Protein AF-A0AAU1UUQ2-F1 (afdb_monomer_lite)

Secondary structure (DSSP, 8-state):
--THHHHHHHHHHHHHHHHHHHHHHHHHHHHHHHHHHHHHHHHHHHHHHHHHHHHHHHHHHHHHHHHHHHHHHHS-TTS---HHHHHHHHHHHHHHHHHHHH-S-HHHHHHHHHHHH---SSHHHHHHHHHHHHHHHHHHHHHHHHT---

Foldseek 3Di:
DPVVVVVVVVVVVVCVVVVVVVVVVVVVVVVVVVVVVVVVVVVVVVVVVVVLVVVLVLLVLLLVLLVLLLVLVQPDPPDDDDPVSVVSNVVSVVSNLVSLVVDPPVVLSVLSVCLSVDDDPHSVRNVVSVVVSNVVSVVVNVVSVVPDDD

Structure (mmCIF, N/CA/C/O backbone):
data_AF-A0AAU1UUQ2-F1
#
_entry.id   AF-A0AAU1UUQ2-F1
#
loop_
_atom_site.group_PDB
_atom_site.id
_atom_site.type_symbol
_atom_site.label_atom_id
_atom_site.label_alt_id
_atom_site.label_comp_id
_atom_site.label_asym_id
_atom_site.label_entity_id
_atom_site.label_seq_id
_atom_site.pdbx_PDB_ins_code
_atom_site.Cartn_x
_atom_site.Cartn_y
_atom_site.Cartn_z
_atom_site.occupancy
_atom_site.B_iso_or_equiv
_atom_site.auth_seq_id
_atom_site.auth_comp_id
_atom_site.auth_asym_id
_atom_site.auth_atom_id
_atom_site.pdbx_PDB_model_num
ATOM 1 N N . MET A 1 1 ? -44.145 1.469 76.886 1.00 54.66 1 MET A N 1
ATOM 2 C CA . MET A 1 1 ? -43.445 2.336 75.912 1.00 54.66 1 MET A CA 1
ATOM 3 C C . MET A 1 1 ? -43.222 1.519 74.647 1.00 54.66 1 MET A C 1
ATOM 5 O O . MET A 1 1 ? -42.518 0.518 74.699 1.00 54.66 1 MET A O 1
ATOM 9 N N . GLU A 1 2 ? -43.904 1.852 73.551 1.00 69.19 2 GLU A N 1
ATOM 10 C CA . GLU A 1 2 ? -43.880 1.071 72.302 1.00 69.19 2 GLU A CA 1
ATOM 11 C C . GLU A 1 2 ? -42.633 1.398 71.469 1.00 69.19 2 GLU A C 1
ATOM 13 O O . GLU A 1 2 ? -42.690 2.103 70.467 1.00 69.19 2 GLU A O 1
ATOM 18 N N . TRP A 1 3 ? -41.484 0.894 71.920 1.00 70.56 3 TRP A N 1
ATOM 19 C CA . TRP A 1 3 ? -40.160 1.111 71.317 1.00 70.56 3 TRP A CA 1
ATOM 20 C C . TRP A 1 3 ? -40.071 0.726 69.825 1.00 70.56 3 TRP A C 1
ATOM 22 O O . TRP A 1 3 ? -39.268 1.274 69.072 1.00 70.56 3 TRP A O 1
ATOM 32 N N . TRP A 1 4 ? -40.939 -0.179 69.374 1.00 66.38 4 TRP A N 1
ATOM 33 C CA . TRP A 1 4 ? -41.026 -0.626 67.986 1.00 66.38 4 TRP A CA 1
ATOM 34 C C . TRP A 1 4 ? -41.553 0.464 67.033 1.00 66.38 4 TRP A C 1
ATOM 36 O O . TRP A 1 4 ? -41.158 0.487 65.866 1.00 66.38 4 TRP A O 1
ATOM 46 N N . LYS A 1 5 ? -42.372 1.413 67.519 1.00 65.19 5 LYS A N 1
ATOM 47 C CA . LYS A 1 5 ? -42.886 2.539 66.714 1.00 65.19 5 LYS A CA 1
ATOM 48 C C . LYS A 1 5 ? -41.810 3.569 66.370 1.00 65.19 5 LYS A C 1
ATOM 50 O O . LYS A 1 5 ? -41.935 4.255 65.363 1.00 65.19 5 LYS A O 1
ATOM 55 N N . THR A 1 6 ? -40.745 3.660 67.164 1.00 69.50 6 THR A N 1
ATOM 56 C CA . THR A 1 6 ? -39.602 4.550 66.908 1.00 69.50 6 THR A CA 1
ATOM 57 C C . THR A 1 6 ? -38.566 3.917 65.980 1.00 69.50 6 THR A C 1
ATOM 59 O O . THR A 1 6 ? -37.912 4.622 65.218 1.00 69.50 6 THR A O 1
ATOM 62 N N . ILE A 1 7 ? -38.428 2.588 66.006 1.00 69.81 7 ILE A N 1
ATOM 63 C CA . ILE A 1 7 ? -37.420 1.863 65.216 1.00 69.81 7 ILE A CA 1
ATOM 64 C C . ILE A 1 7 ? -37.848 1.694 63.759 1.00 69.81 7 ILE A C 1
ATOM 66 O O . ILE A 1 7 ? -37.031 1.883 62.861 1.00 69.81 7 ILE A O 1
ATOM 70 N N . ALA A 1 8 ? -39.123 1.391 63.505 1.00 70.00 8 ALA A N 1
ATOM 71 C CA . ALA A 1 8 ? -39.643 1.194 62.152 1.00 70.00 8 ALA A CA 1
ATOM 72 C C . ALA A 1 8 ? -39.377 2.377 61.182 1.00 70.00 8 ALA A C 1
ATOM 74 O O . ALA A 1 8 ? -38.855 2.130 60.092 1.00 70.00 8 ALA A O 1
ATOM 75 N N . PRO A 1 9 ? -39.650 3.652 61.536 1.00 71.38 9 PRO A N 1
ATOM 76 C CA . PRO A 1 9 ? -39.353 4.780 60.650 1.00 71.38 9 PRO A CA 1
ATOM 77 C C . PRO A 1 9 ? -37.846 5.017 60.477 1.00 71.38 9 PRO A C 1
ATOM 79 O O . PRO A 1 9 ? -37.409 5.375 59.385 1.00 71.38 9 PRO A O 1
ATOM 82 N N . LEU A 1 10 ? -37.037 4.761 61.511 1.00 70.50 10 LEU A N 1
ATOM 83 C CA . LEU A 1 10 ? -35.581 4.916 61.443 1.00 70.50 10 LEU A CA 1
ATOM 84 C C . LEU A 1 10 ? -34.956 3.903 60.469 1.00 70.50 10 LEU A C 1
ATOM 86 O O . LEU A 1 10 ? -34.124 4.253 59.635 1.00 70.50 10 LEU A O 1
ATOM 90 N N . VAL A 1 11 ? -35.424 2.655 60.527 1.00 73.00 11 VAL A N 1
ATOM 91 C CA . VAL A 1 11 ? -35.040 1.582 59.602 1.00 73.00 11 VAL A CA 1
ATOM 92 C C . VAL A 1 11 ? -35.484 1.909 58.173 1.00 73.00 11 VAL A C 1
ATOM 94 O O . VAL A 1 11 ? -34.703 1.716 57.245 1.00 73.00 11 VAL A O 1
ATOM 97 N N . GLY A 1 12 ? -36.681 2.480 57.989 1.00 73.25 12 GLY A N 1
ATOM 98 C CA . GLY A 1 12 ? -37.176 2.924 56.682 1.00 73.25 12 GLY A CA 1
ATOM 99 C C . GLY A 1 12 ? -36.317 4.015 56.030 1.00 73.25 12 GLY A C 1
ATOM 100 O O . GLY A 1 12 ? -36.010 3.922 54.842 1.00 73.25 12 GLY A O 1
ATOM 101 N N . VAL A 1 13 ? -35.865 5.012 56.798 1.00 75.94 13 VAL A N 1
ATOM 102 C CA . VAL A 1 13 ? -34.978 6.082 56.297 1.00 75.94 13 VAL A CA 1
ATOM 103 C C . VAL A 1 13 ? -33.594 5.540 55.935 1.00 75.94 13 VAL A C 1
ATOM 105 O O . VAL A 1 13 ? -33.037 5.917 54.900 1.00 75.94 13 VAL A O 1
ATOM 108 N N . ILE A 1 14 ? -33.051 4.631 56.751 1.00 72.75 14 ILE A N 1
ATOM 109 C CA . ILE A 1 14 ? -31.751 4.001 56.491 1.00 72.75 14 ILE A CA 1
ATOM 110 C C . ILE A 1 14 ? -31.828 3.137 55.227 1.00 72.75 14 ILE A C 1
ATOM 112 O O . ILE A 1 14 ? -31.008 3.318 54.333 1.00 72.75 14 ILE A O 1
ATOM 116 N N . LEU A 1 15 ? -32.834 2.264 55.099 1.00 71.81 15 LEU A N 1
ATOM 117 C CA . LEU A 1 15 ? -33.038 1.435 53.902 1.00 71.81 15 LEU A CA 1
ATOM 118 C C . LEU A 1 15 ? -33.295 2.273 52.646 1.00 71.81 15 LEU A C 1
ATOM 120 O O . LEU A 1 15 ? -32.736 1.966 51.594 1.00 71.81 15 LEU A O 1
ATOM 124 N N . GLY A 1 16 ? -34.085 3.344 52.755 1.00 72.06 16 GLY A N 1
ATOM 125 C CA . GLY A 1 16 ? -34.341 4.265 51.649 1.00 72.06 16 GLY A CA 1
ATOM 126 C C . GLY A 1 16 ? -33.064 4.943 51.158 1.00 72.06 16 GLY A C 1
ATOM 127 O O . GLY A 1 16 ? -32.767 4.885 49.969 1.00 72.06 16 GLY A O 1
ATOM 128 N N . SER A 1 17 ? -32.271 5.503 52.077 1.00 69.88 17 SER A N 1
ATOM 129 C CA . SER A 1 17 ? -31.012 6.200 51.760 1.00 69.88 17 SER A CA 1
ATOM 130 C C . SER A 1 17 ? -29.942 5.253 51.211 1.00 69.88 17 SER A C 1
ATOM 132 O O . SER A 1 17 ? -29.205 5.592 50.285 1.00 69.88 17 SER A O 1
ATOM 134 N N . PHE A 1 18 ? -29.863 4.037 51.758 1.00 72.88 18 PHE A N 1
ATOM 135 C CA . PHE A 1 18 ? -28.936 3.015 51.276 1.00 72.88 18 PHE A CA 1
ATOM 136 C C . PHE A 1 18 ? -29.340 2.504 49.886 1.00 72.88 18 PHE A C 1
ATOM 138 O O . PHE A 1 18 ? -28.479 2.277 49.034 1.00 72.88 18 PHE A O 1
ATOM 145 N N . GLY A 1 19 ? -30.646 2.381 49.628 1.00 70.81 19 GLY A N 1
ATOM 146 C CA . GLY A 1 19 ? -31.202 2.014 48.328 1.00 70.81 19 GLY A CA 1
ATOM 147 C C . GLY A 1 19 ? -30.882 3.033 47.234 1.00 70.81 19 GLY A C 1
ATOM 148 O O . GLY A 1 19 ? -30.432 2.639 46.158 1.00 70.81 19 GLY A O 1
ATOM 149 N N . THR A 1 20 ? -31.033 4.334 47.505 1.00 73.19 20 THR A N 1
ATOM 150 C CA . THR A 1 20 ? -30.671 5.397 46.549 1.00 73.19 20 THR A CA 1
ATOM 151 C C . THR A 1 20 ? -29.173 5.442 46.272 1.00 73.19 20 THR A C 1
ATOM 153 O O . THR A 1 20 ? -28.787 5.508 45.106 1.00 73.19 20 THR A O 1
ATOM 156 N N . LEU A 1 21 ? -28.324 5.327 47.299 1.00 67.94 21 LEU A N 1
ATOM 157 C CA . LEU A 1 21 ? -26.864 5.312 47.128 1.00 67.94 21 LEU A CA 1
ATOM 158 C C . LEU A 1 21 ? -26.374 4.095 46.330 1.00 67.94 21 LEU A C 1
ATOM 160 O O . LEU A 1 21 ? -25.509 4.226 45.460 1.00 67.94 21 LEU A O 1
ATOM 164 N N . LEU A 1 22 ? -26.937 2.908 46.583 1.00 68.50 22 LEU A N 1
ATOM 165 C CA . LEU A 1 22 ? -26.638 1.709 45.795 1.00 68.50 22 LEU A CA 1
ATOM 166 C C . LEU A 1 22 ? -27.116 1.863 44.349 1.00 68.50 22 LEU A C 1
ATOM 168 O O . LEU A 1 22 ? -26.355 1.563 43.428 1.00 68.50 22 LEU A O 1
ATOM 172 N N . ALA A 1 23 ? -28.335 2.363 44.132 1.00 66.69 23 ALA A N 1
ATOM 173 C CA . ALA A 1 23 ? -28.876 2.590 42.794 1.00 66.69 23 ALA A CA 1
ATOM 174 C C . ALA A 1 23 ? -28.020 3.581 41.986 1.00 66.69 23 ALA A C 1
ATOM 176 O O . ALA A 1 23 ? -27.707 3.299 40.827 1.00 66.69 23 ALA A O 1
ATOM 177 N N . GLN A 1 24 ? -27.566 4.675 42.608 1.00 68.38 24 GLN A N 1
ATOM 178 C CA . GLN A 1 24 ? -26.634 5.632 42.002 1.00 68.38 24 GLN A CA 1
ATOM 179 C C . GLN A 1 24 ? -25.307 4.967 41.627 1.00 68.38 24 GLN A C 1
ATOM 181 O O . GLN A 1 24 ? -24.921 4.983 40.462 1.00 68.38 24 GLN A O 1
ATOM 186 N N . LYS A 1 25 ? -24.658 4.264 42.562 1.00 67.44 25 LYS A N 1
ATOM 187 C CA . LYS A 1 25 ? -23.362 3.614 42.307 1.00 67.44 25 LYS A CA 1
ATOM 188 C C . LYS A 1 25 ? -23.434 2.541 41.209 1.00 67.44 25 LYS A C 1
ATOM 190 O O . LYS A 1 25 ? -22.508 2.402 40.408 1.00 67.44 25 LYS A O 1
ATOM 195 N N . PHE A 1 26 ? -24.527 1.776 41.146 1.00 67.50 26 PHE A N 1
ATOM 196 C CA . PHE A 1 26 ? -24.752 0.789 40.082 1.00 67.50 26 PHE A CA 1
ATOM 197 C C . PHE A 1 26 ? -25.111 1.421 38.732 1.00 67.50 26 PHE A C 1
ATOM 199 O O . PHE A 1 26 ? -24.832 0.814 37.692 1.00 67.50 26 PHE A O 1
ATOM 206 N N . SER A 1 27 ? -25.735 2.599 38.733 1.00 70.12 27 SER A N 1
ATOM 207 C CA . SER A 1 27 ? -25.978 3.396 37.528 1.00 70.12 27 SER A CA 1
ATOM 208 C C . SER A 1 27 ? -24.662 3.948 36.978 1.00 70.12 27 SER A C 1
ATOM 210 O O . SER A 1 27 ? -24.325 3.680 35.825 1.00 70.12 27 SER A O 1
ATOM 212 N N . ASP A 1 28 ? -23.852 4.583 37.826 1.00 74.44 28 ASP A N 1
ATOM 213 C CA . ASP A 1 28 ? -22.558 5.168 37.453 1.00 74.44 28 ASP A CA 1
ATOM 214 C C . ASP A 1 28 ? -21.577 4.099 36.956 1.00 74.44 28 ASP A C 1
ATOM 216 O O . ASP A 1 28 ? -20.897 4.271 35.946 1.00 74.44 28 ASP A O 1
ATOM 220 N N . GLY A 1 29 ? -21.559 2.927 37.601 1.00 73.06 29 GLY A N 1
ATOM 221 C CA . GLY A 1 29 ? -20.744 1.792 37.164 1.00 73.06 29 GLY A CA 1
ATOM 222 C C . GLY A 1 29 ? -21.185 1.167 35.832 1.00 73.06 29 GLY A C 1
ATOM 223 O O . GLY A 1 29 ? -20.373 0.512 35.171 1.00 73.06 29 GLY A O 1
ATOM 224 N N . ARG A 1 30 ? -22.452 1.340 35.429 1.00 71.19 30 ARG A N 1
ATOM 225 C CA . ARG A 1 30 ? -22.952 0.952 34.098 1.00 71.19 30 ARG A CA 1
ATOM 226 C C . ARG A 1 30 ? -22.654 2.027 33.056 1.00 71.19 30 ARG A C 1
ATOM 228 O O . ARG A 1 30 ? -22.229 1.666 31.961 1.00 71.19 30 ARG A O 1
ATOM 235 N N . ALA A 1 31 ? -22.806 3.303 33.407 1.00 72.06 31 ALA A N 1
ATOM 236 C CA . ALA A 1 31 ? -22.445 4.433 32.554 1.00 72.06 31 ALA A CA 1
ATOM 237 C C . ALA A 1 31 ? -20.949 4.400 32.197 1.00 72.06 31 ALA A C 1
ATOM 239 O O . ALA A 1 31 ? -20.608 4.307 31.025 1.00 72.06 31 ALA A O 1
ATOM 240 N N . LEU A 1 32 ? -20.062 4.270 33.191 1.00 75.75 32 LEU A N 1
ATOM 241 C CA . LEU A 1 32 ? -18.611 4.168 32.976 1.00 75.75 32 LEU A CA 1
ATOM 242 C C . LEU A 1 32 ? -18.201 2.978 32.094 1.00 75.75 32 LEU A C 1
ATOM 244 O O . LEU A 1 32 ? -17.251 3.075 31.319 1.00 75.75 32 LEU A O 1
ATOM 248 N N . ARG A 1 33 ? -18.890 1.834 32.209 1.00 76.19 33 ARG A N 1
ATOM 249 C CA . ARG A 1 33 ? -18.635 0.670 31.341 1.00 76.19 33 ARG A CA 1
ATOM 250 C C . ARG A 1 33 ? -19.092 0.918 29.909 1.00 76.19 33 ARG A C 1
ATOM 252 O O . ARG A 1 33 ? -18.390 0.519 28.984 1.00 76.19 33 ARG A O 1
ATOM 259 N N . ARG A 1 34 ? -20.243 1.569 29.732 1.00 77.56 34 ARG A N 1
ATOM 260 C CA . ARG A 1 34 ? -20.758 1.954 28.417 1.00 77.56 34 ARG A CA 1
ATOM 261 C C . ARG A 1 34 ? -19.826 2.959 27.745 1.00 77.56 34 ARG A C 1
ATOM 263 O O . ARG A 1 34 ? -19.480 2.750 26.590 1.00 77.56 34 ARG A O 1
ATOM 270 N N . ASP A 1 35 ? -19.350 3.957 28.480 1.00 80.69 35 ASP A N 1
ATOM 271 C CA . ASP A 1 35 ? -18.445 4.983 27.957 1.00 80.69 35 ASP A CA 1
ATOM 272 C C . ASP A 1 35 ? -17.089 4.396 27.557 1.00 80.69 35 ASP A C 1
ATOM 274 O O . ASP A 1 35 ? -16.595 4.680 26.470 1.00 80.69 35 ASP A O 1
ATOM 278 N N . ARG A 1 36 ? -16.512 3.501 28.374 1.00 77.56 36 ARG A N 1
ATOM 279 C CA . ARG A 1 36 ? -15.280 2.780 28.001 1.00 77.56 36 ARG A CA 1
ATOM 280 C C . ARG A 1 36 ? -15.470 1.924 26.754 1.00 77.56 36 ARG A C 1
ATOM 282 O O . ARG A 1 36 ? -14.613 1.932 25.880 1.00 77.56 36 ARG A O 1
ATOM 289 N N . PHE A 1 37 ? -16.593 1.217 26.654 1.00 80.62 37 PHE A N 1
ATOM 290 C CA . PHE A 1 37 ? -16.899 0.403 25.481 1.00 80.62 37 PHE A CA 1
ATOM 291 C C . PHE A 1 37 ? -17.067 1.254 24.214 1.00 80.62 37 PHE A C 1
ATOM 293 O O . PHE A 1 37 ? -16.554 0.883 23.161 1.00 80.62 37 PHE A O 1
ATOM 300 N N . LEU A 1 38 ? -17.742 2.404 24.311 1.00 81.81 38 LEU A N 1
ATOM 301 C CA . LEU A 1 38 ? -17.878 3.350 23.200 1.00 81.81 38 LEU A CA 1
ATOM 302 C C . LEU A 1 38 ? -16.520 3.938 22.795 1.00 81.81 38 LEU A C 1
ATOM 304 O O . LEU A 1 38 ? -16.191 3.921 21.613 1.00 81.81 38 LEU A O 1
ATOM 308 N N . ALA A 1 39 ? -15.690 4.346 23.758 1.00 82.06 39 ALA A N 1
ATOM 309 C CA . ALA A 1 39 ? -14.338 4.837 23.493 1.00 82.06 39 ALA A CA 1
ATOM 310 C C . ALA A 1 39 ? -13.444 3.773 22.826 1.00 82.06 39 ALA A C 1
ATOM 312 O O . ALA A 1 39 ? -12.692 4.082 21.903 1.00 82.06 39 ALA A O 1
ATOM 313 N N . GLU A 1 40 ? -13.545 2.505 23.238 1.00 81.38 40 GLU A N 1
ATOM 314 C CA . GLU A 1 40 ? -12.848 1.394 22.580 1.00 81.38 40 GLU A CA 1
ATOM 315 C C . GLU A 1 40 ? -13.341 1.161 21.146 1.00 81.38 40 GLU A C 1
ATOM 317 O O . GLU A 1 40 ? -12.539 0.848 20.263 1.00 81.38 40 GLU A O 1
ATOM 322 N N . GLN A 1 41 ? -14.645 1.295 20.893 1.00 82.12 41 GLN A N 1
ATOM 323 C CA . GLN A 1 41 ? -15.198 1.187 19.542 1.00 82.12 41 GLN A CA 1
ATOM 324 C C . GLN A 1 41 ? -14.738 2.339 18.648 1.00 82.12 41 GLN A C 1
ATOM 326 O O . GLN A 1 41 ? -14.305 2.089 17.524 1.00 82.12 41 GLN A O 1
ATOM 331 N N . GLU A 1 42 ? -14.750 3.573 19.151 1.00 81.56 42 GLU A N 1
ATOM 332 C CA . GLU A 1 42 ? -14.229 4.735 18.429 1.00 81.56 42 GLU A CA 1
ATOM 333 C C . GLU A 1 42 ? -12.734 4.596 18.137 1.00 81.56 42 GLU A C 1
ATOM 335 O O . GLU A 1 42 ? -12.304 4.845 17.013 1.00 81.56 42 GLU A O 1
ATOM 340 N N . ALA A 1 43 ? -11.935 4.141 19.107 1.00 78.94 43 ALA A N 1
ATOM 341 C CA . ALA A 1 43 ? -10.511 3.893 18.904 1.00 78.94 43 ALA A CA 1
ATOM 342 C C . ALA A 1 43 ? -10.270 2.822 17.829 1.00 78.94 43 ALA A C 1
ATOM 344 O O . ALA A 1 43 ? -9.411 2.994 16.966 1.00 78.94 43 ALA A O 1
ATOM 345 N N . LYS A 1 44 ? -11.062 1.740 17.824 1.00 79.88 44 LYS A N 1
ATOM 346 C CA . LYS A 1 44 ? -11.010 0.714 16.769 1.00 79.88 44 LYS A CA 1
ATOM 347 C C . LYS A 1 44 ? -11.412 1.271 15.405 1.00 79.88 44 LYS A C 1
ATOM 349 O O . LYS A 1 44 ? -10.791 0.907 14.410 1.00 79.88 44 LYS A O 1
ATOM 354 N N . ALA A 1 45 ? -12.428 2.130 15.344 1.00 79.81 45 ALA A N 1
ATOM 355 C CA . ALA A 1 45 ? -12.860 2.768 14.104 1.00 79.81 45 ALA A CA 1
ATOM 356 C C . ALA A 1 45 ? -11.774 3.704 13.550 1.00 79.81 45 ALA A C 1
ATOM 358 O O . ALA A 1 45 ? -11.416 3.584 12.380 1.00 79.81 45 ALA A O 1
ATOM 359 N N . ARG A 1 46 ? -11.176 4.548 14.402 1.00 77.38 46 ARG A N 1
ATOM 360 C CA . ARG A 1 46 ? -10.045 5.418 14.034 1.00 77.38 46 ARG A CA 1
ATOM 361 C C . ARG A 1 46 ? -8.847 4.611 13.555 1.00 77.38 46 ARG A C 1
ATOM 363 O O . ARG A 1 46 ? -8.331 4.882 12.482 1.00 77.38 46 ARG A O 1
ATOM 370 N N . TYR A 1 47 ? -8.479 3.559 14.282 1.00 78.62 47 TYR A N 1
ATOM 371 C CA . TYR A 1 47 ? -7.382 2.679 13.888 1.00 78.62 47 TYR A CA 1
ATOM 372 C C . TYR A 1 47 ? -7.623 2.011 12.529 1.00 78.62 47 TYR A C 1
ATOM 374 O O . TYR A 1 47 ? -6.706 1.909 11.721 1.00 78.62 47 TYR A O 1
ATOM 382 N N . ARG A 1 48 ? -8.857 1.569 12.247 1.00 79.88 48 ARG A N 1
ATOM 383 C CA . ARG A 1 48 ? -9.221 1.022 10.929 1.00 79.88 48 ARG A CA 1
ATOM 384 C C . ARG A 1 48 ? -9.111 2.076 9.831 1.00 79.88 48 ARG A C 1
ATOM 386 O O . ARG A 1 48 ? -8.576 1.762 8.773 1.00 79.88 48 ARG A O 1
ATOM 393 N N . ALA A 1 49 ? -9.581 3.296 10.083 1.00 79.56 49 ALA A N 1
ATOM 394 C CA . ALA A 1 49 ? -9.469 4.399 9.133 1.00 79.56 49 ALA A CA 1
ATOM 395 C C . ALA A 1 49 ? -7.997 4.744 8.845 1.00 79.56 49 ALA A C 1
ATOM 397 O O . ALA A 1 49 ? -7.597 4.801 7.686 1.00 79.56 49 ALA A O 1
ATOM 398 N N . GLU A 1 50 ? -7.167 4.867 9.884 1.00 82.81 50 GLU A N 1
ATOM 399 C CA . GLU A 1 50 ? -5.719 5.086 9.761 1.00 82.81 50 GLU A CA 1
ATOM 400 C C . GLU A 1 50 ? -5.036 3.965 8.966 1.00 82.81 50 GLU A C 1
ATOM 402 O O . GLU A 1 50 ? -4.219 4.232 8.084 1.00 82.81 50 GLU A O 1
ATOM 407 N N . TRP A 1 51 ? -5.412 2.708 9.213 1.00 82.19 51 TRP A N 1
ATOM 408 C CA . TRP A 1 51 ? -4.900 1.561 8.462 1.00 82.19 51 TRP A CA 1
ATOM 409 C C . TRP A 1 51 ? -5.259 1.596 6.981 1.00 82.19 51 TRP A C 1
ATOM 411 O O . TRP A 1 51 ? -4.425 1.270 6.135 1.00 82.19 51 TRP A O 1
ATOM 421 N N . VAL A 1 52 ? -6.500 1.961 6.655 1.00 84.38 52 VAL A N 1
ATOM 422 C CA . VAL A 1 52 ? -6.947 2.084 5.264 1.00 84.38 52 VAL A CA 1
ATOM 423 C C . VAL A 1 52 ? -6.164 3.191 4.562 1.00 84.38 52 VAL A C 1
ATOM 425 O O . VAL A 1 52 ? -5.664 2.961 3.461 1.00 84.38 52 VAL A O 1
ATOM 428 N N . THR A 1 53 ? -5.977 4.341 5.213 1.00 85.31 53 THR A N 1
ATOM 429 C CA . THR A 1 53 ? -5.161 5.445 4.689 1.00 85.31 53 THR A CA 1
ATOM 430 C C . THR A 1 53 ? -3.721 5.007 4.434 1.00 85.31 53 THR A C 1
ATOM 432 O O . THR A 1 53 ? -3.233 5.148 3.314 1.00 85.31 53 THR A O 1
ATOM 435 N N . LEU A 1 54 ? -3.072 4.371 5.414 1.00 85.31 54 LEU A N 1
ATOM 436 C CA . LEU A 1 54 ? -1.696 3.885 5.276 1.00 85.31 54 LEU A CA 1
ATOM 437 C C . LEU A 1 54 ? -1.549 2.878 4.124 1.00 85.31 54 LEU A C 1
ATOM 439 O O . LEU A 1 54 ? -0.565 2.903 3.379 1.00 85.31 54 LEU A O 1
ATOM 443 N N . ARG A 1 55 ? -2.529 1.981 3.950 1.00 84.94 55 ARG A N 1
ATOM 444 C CA . ARG A 1 55 ? -2.534 1.040 2.823 1.00 84.94 55 ARG A CA 1
ATOM 445 C C . ARG A 1 55 ? -2.645 1.768 1.493 1.00 84.94 55 ARG A C 1
ATOM 447 O O . ARG A 1 55 ? -1.888 1.450 0.582 1.00 84.94 55 ARG A O 1
ATOM 454 N N . ARG A 1 56 ? -3.550 2.741 1.372 1.00 87.56 56 ARG A N 1
ATOM 455 C CA . ARG A 1 56 ? -3.701 3.532 0.141 1.00 87.56 56 ARG A CA 1
ATOM 456 C C . ARG A 1 56 ? -2.411 4.247 -0.223 1.00 87.56 56 ARG A C 1
ATOM 458 O O . ARG A 1 56 ? -1.977 4.140 -1.365 1.00 87.56 56 ARG A O 1
ATOM 465 N N . GLU A 1 57 ? -1.784 4.911 0.744 1.00 88.12 57 GLU A N 1
ATOM 466 C CA . GLU A 1 57 ? -0.483 5.560 0.558 1.00 88.12 57 GLU A CA 1
ATOM 467 C C . GLU A 1 57 ? 0.568 4.557 0.078 1.00 88.12 57 GLU A C 1
ATOM 469 O O . GLU A 1 57 ? 1.221 4.790 -0.933 1.00 88.12 57 GLU A O 1
ATOM 474 N N . THR A 1 58 ? 0.649 3.384 0.714 1.00 87.81 58 THR A N 1
ATOM 475 C CA . THR A 1 58 ? 1.593 2.324 0.322 1.00 87.81 58 THR A CA 1
ATOM 476 C C . THR A 1 58 ? 1.386 1.867 -1.126 1.00 87.81 58 THR A C 1
ATOM 478 O O . THR A 1 58 ? 2.356 1.717 -1.869 1.00 87.81 58 THR A O 1
ATOM 481 N N . TYR A 1 59 ? 0.136 1.651 -1.548 1.00 87.88 59 TYR A N 1
ATOM 482 C CA . TYR A 1 59 ? -0.180 1.229 -2.915 1.00 87.88 59 TYR A CA 1
ATOM 483 C C . TYR A 1 59 ? 0.107 2.330 -3.949 1.00 87.88 59 TYR A C 1
ATOM 485 O O . TYR A 1 59 ? 0.678 2.037 -5.002 1.00 87.88 59 TYR A O 1
ATOM 493 N N . MET A 1 60 ? -0.233 3.589 -3.648 1.00 88.38 60 MET A N 1
ATOM 494 C CA . MET A 1 60 ? 0.060 4.734 -4.521 1.00 88.38 60 MET A CA 1
ATOM 495 C C . MET A 1 60 ? 1.566 4.976 -4.664 1.00 88.38 60 MET A C 1
ATOM 497 O O . MET A 1 60 ? 2.065 5.161 -5.777 1.00 88.38 60 MET A O 1
ATOM 501 N N . ASP A 1 61 ? 2.304 4.930 -3.556 1.00 89.00 61 ASP A N 1
ATOM 502 C CA . ASP A 1 61 ? 3.755 5.104 -3.558 1.00 89.00 61 ASP A CA 1
ATOM 503 C C . ASP A 1 61 ? 4.451 3.978 -4.320 1.00 89.00 61 ASP A C 1
ATOM 505 O O . ASP A 1 61 ? 5.418 4.226 -5.042 1.00 89.00 61 ASP A O 1
ATOM 509 N N . LEU A 1 62 ? 3.947 2.745 -4.215 1.00 87.88 62 LEU A N 1
ATOM 510 C CA . LEU A 1 62 ? 4.499 1.616 -4.956 1.00 87.88 62 LEU A CA 1
ATOM 511 C C . LEU A 1 62 ? 4.274 1.774 -6.460 1.00 87.88 62 LEU A C 1
ATOM 513 O O . LEU A 1 62 ? 5.193 1.524 -7.239 1.00 87.88 62 LEU A O 1
ATOM 517 N N . GLN A 1 63 ? 3.089 2.230 -6.870 1.00 87.94 63 GLN A N 1
ATOM 518 C CA . GLN A 1 63 ? 2.810 2.520 -8.273 1.00 87.94 63 GLN A CA 1
ATOM 519 C C . GLN A 1 63 ? 3.770 3.589 -8.817 1.00 87.94 63 GLN A C 1
ATOM 521 O O . GLN A 1 63 ? 4.405 3.375 -9.852 1.00 87.94 63 GLN A O 1
ATOM 526 N N . ARG A 1 64 ? 3.952 4.696 -8.087 1.00 87.88 64 ARG A N 1
ATOM 527 C CA . ARG A 1 64 ? 4.885 5.765 -8.473 1.00 87.88 64 ARG A CA 1
ATOM 528 C C . ARG A 1 64 ? 6.331 5.264 -8.542 1.00 87.88 64 ARG A C 1
ATOM 530 O O . ARG A 1 64 ? 7.040 5.576 -9.496 1.00 87.88 64 ARG A O 1
ATOM 537 N N . ALA A 1 65 ? 6.772 4.473 -7.565 1.00 87.50 65 ALA A N 1
ATOM 538 C CA . ALA A 1 65 ? 8.128 3.926 -7.541 1.00 87.50 65 ALA A CA 1
ATOM 539 C C . ALA A 1 65 ? 8.388 2.956 -8.709 1.00 87.50 65 ALA A C 1
ATOM 541 O O . ALA A 1 65 ? 9.465 2.991 -9.308 1.00 87.50 65 ALA A O 1
ATOM 542 N N . LEU A 1 66 ? 7.402 2.128 -9.076 1.00 86.69 66 LEU A N 1
ATOM 543 C CA . LEU A 1 66 ? 7.482 1.248 -10.245 1.00 86.69 66 LEU A CA 1
ATOM 544 C C . LEU A 1 66 ? 7.594 2.044 -11.551 1.00 86.69 66 LEU A C 1
ATOM 546 O O . LEU A 1 66 ? 8.394 1.692 -12.417 1.00 86.69 66 LEU A O 1
ATOM 550 N N . GLU A 1 67 ? 6.836 3.132 -11.689 1.00 87.06 67 GLU A N 1
ATOM 551 C CA . GLU A 1 67 ? 6.886 4.008 -12.865 1.00 87.06 67 GLU A CA 1
ATOM 552 C C . GLU A 1 67 ? 8.239 4.718 -13.004 1.00 87.06 67 GLU A C 1
ATOM 554 O O . GLU A 1 67 ? 8.836 4.708 -14.084 1.00 87.06 67 GLU A O 1
ATOM 559 N N . VAL A 1 68 ? 8.764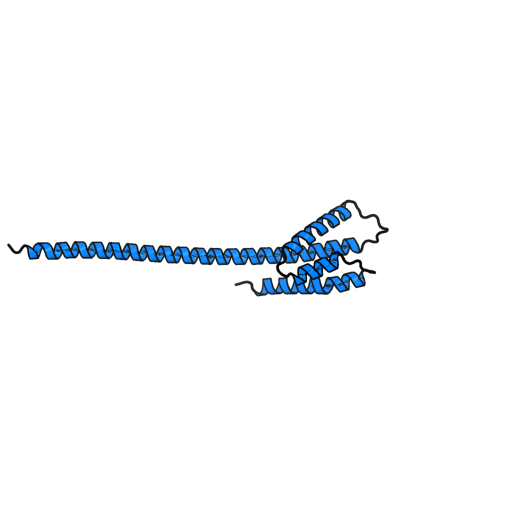 5.285 -11.912 1.00 86.00 68 VAL A N 1
ATOM 560 C CA . VAL A 1 68 ? 10.093 5.922 -11.893 1.00 86.00 68 VAL A CA 1
ATOM 561 C C . VAL A 1 68 ? 11.176 4.906 -12.252 1.00 86.00 68 VAL A C 1
ATOM 563 O O . VAL A 1 68 ? 12.009 5.166 -13.124 1.00 86.00 68 VAL A O 1
ATOM 566 N N . TYR A 1 69 ? 11.135 3.718 -11.647 1.00 82.62 69 TYR A N 1
ATOM 567 C CA . TYR A 1 69 ? 12.091 2.654 -11.939 1.00 82.62 69 TYR A CA 1
ATOM 568 C C . TYR A 1 69 ? 12.019 2.188 -13.403 1.00 82.62 69 TYR A C 1
ATOM 570 O O . TYR A 1 69 ? 13.055 2.041 -14.059 1.00 82.62 69 TYR A O 1
ATOM 578 N N . ALA A 1 70 ? 10.809 2.014 -13.947 1.00 85.06 70 ALA A N 1
ATOM 579 C CA . ALA A 1 70 ? 10.602 1.669 -15.351 1.00 85.06 70 ALA A CA 1
ATOM 580 C C . ALA A 1 70 ? 11.196 2.733 -16.284 1.00 85.06 70 ALA A C 1
ATOM 582 O O . ALA A 1 70 ? 11.922 2.392 -17.215 1.00 85.06 70 ALA A O 1
ATOM 583 N N . ASN A 1 71 ? 10.942 4.016 -16.017 1.00 85.38 71 ASN A N 1
ATOM 584 C CA . ASN A 1 71 ? 11.451 5.120 -16.833 1.00 85.38 71 ASN A CA 1
ATOM 585 C C . ASN A 1 71 ? 12.980 5.171 -16.854 1.00 85.38 71 ASN A C 1
ATOM 587 O O . ASN A 1 71 ? 13.572 5.370 -17.913 1.00 85.38 71 ASN A O 1
ATOM 591 N N . ILE A 1 72 ? 13.627 4.922 -15.717 1.00 82.38 72 ILE A N 1
ATOM 592 C CA . ILE A 1 72 ? 15.091 4.882 -15.633 1.00 82.38 72 ILE A CA 1
ATOM 593 C C . ILE A 1 72 ? 15.654 3.703 -16.429 1.00 82.38 72 ILE A C 1
ATOM 595 O O . ILE A 1 72 ? 16.671 3.848 -17.105 1.00 82.38 72 ILE A O 1
ATOM 599 N N . ARG A 1 73 ? 14.973 2.553 -16.413 1.00 79.44 73 ARG A N 1
ATOM 600 C CA . ARG A 1 73 ? 15.359 1.381 -17.209 1.00 79.44 73 ARG A CA 1
ATOM 601 C C . ARG A 1 73 ? 15.192 1.555 -18.718 1.00 79.44 73 ARG A C 1
ATOM 603 O O . ARG A 1 73 ? 15.921 0.896 -19.454 1.00 79.44 73 ARG A O 1
ATOM 610 N N . ARG A 1 74 ? 14.285 2.427 -19.175 1.00 81.75 74 ARG A N 1
ATOM 611 C CA . ARG A 1 74 ? 14.128 2.764 -20.607 1.00 81.75 74 ARG A CA 1
ATOM 612 C C . ARG A 1 74 ? 15.306 3.564 -21.157 1.00 81.75 74 ARG A C 1
ATOM 614 O O . ARG A 1 74 ? 15.500 3.621 -22.368 1.00 81.75 74 ARG A O 1
ATOM 621 N N . VAL A 1 75 ? 16.096 4.210 -20.296 1.00 78.19 75 VAL A N 1
ATOM 622 C CA . VAL A 1 75 ? 17.250 4.986 -20.754 1.00 78.19 75 VAL A CA 1
ATOM 623 C C . VAL A 1 75 ? 18.314 4.025 -21.304 1.00 78.19 75 VAL A C 1
ATOM 625 O O . VAL A 1 75 ? 18.757 3.129 -20.578 1.00 78.19 75 VAL A O 1
ATOM 628 N N . PRO A 1 76 ? 18.766 4.195 -22.564 1.00 73.00 76 PRO A N 1
ATOM 629 C CA . PRO A 1 76 ? 19.783 3.330 -23.148 1.00 73.00 76 PRO A CA 1
ATOM 630 C C . PRO A 1 76 ? 21.044 3.298 -22.284 1.00 73.00 76 PRO A C 1
ATOM 632 O O . PRO A 1 76 ? 21.536 4.341 -21.861 1.00 73.00 76 PRO A O 1
ATOM 635 N N . ARG A 1 77 ? 21.627 2.110 -22.077 1.00 67.25 77 ARG A N 1
ATOM 636 C CA . ARG A 1 77 ? 22.857 1.935 -21.271 1.00 67.25 77 ARG A CA 1
ATOM 637 C C . ARG A 1 77 ? 24.052 2.743 -21.787 1.00 67.25 77 ARG A C 1
ATOM 639 O O . ARG A 1 77 ? 24.977 3.022 -21.033 1.00 67.25 77 ARG A O 1
ATOM 646 N N . 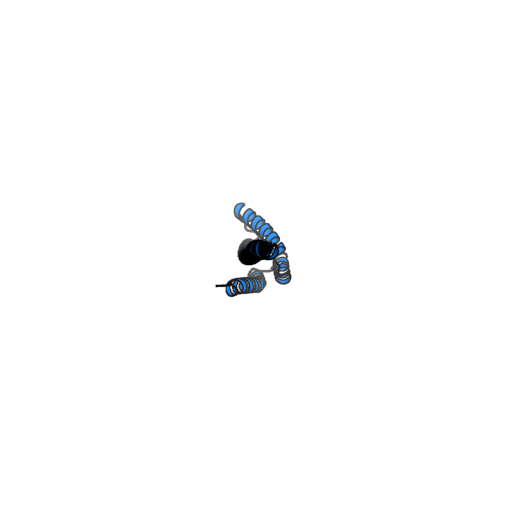THR A 1 78 ? 24.037 3.100 -23.069 1.00 68.94 78 THR A N 1
ATOM 647 C CA . THR A 1 78 ? 25.047 3.938 -23.728 1.00 68.94 78 THR A CA 1
ATOM 648 C C . THR A 1 78 ? 24.897 5.423 -23.397 1.00 68.94 78 THR A C 1
ATOM 650 O O . THR A 1 78 ? 25.831 6.194 -23.601 1.00 68.94 78 THR A O 1
ATOM 653 N N . THR A 1 79 ? 23.740 5.835 -22.880 1.00 74.50 79 THR A N 1
ATOM 654 C CA . THR A 1 79 ? 23.463 7.209 -22.472 1.00 74.50 79 THR A CA 1
ATOM 655 C C . THR A 1 79 ? 23.893 7.394 -21.024 1.00 74.50 79 THR A C 1
ATOM 657 O O . THR A 1 79 ? 23.410 6.720 -20.113 1.00 74.50 79 THR A O 1
ATOM 660 N N . ARG A 1 80 ? 24.810 8.335 -20.784 1.00 75.00 80 ARG A N 1
ATOM 661 C CA . ARG A 1 80 ? 25.220 8.688 -19.424 1.00 75.00 80 ARG A CA 1
ATOM 662 C C . ARG A 1 80 ? 24.048 9.366 -18.713 1.00 75.00 80 ARG A C 1
ATOM 664 O O . ARG A 1 80 ? 23.709 10.501 -19.027 1.00 75.00 80 ARG A O 1
ATOM 671 N N . LEU A 1 81 ? 23.449 8.668 -17.749 1.00 77.19 81 LEU A N 1
ATOM 672 C CA . LEU A 1 81 ? 22.478 9.258 -16.826 1.00 77.19 81 LEU A CA 1
ATOM 673 C C . LEU A 1 81 ? 23.121 10.424 -16.066 1.00 77.19 81 LEU A C 1
ATOM 675 O O . LEU A 1 81 ? 24.283 10.324 -15.649 1.00 77.19 81 LEU A O 1
ATOM 679 N N . SER A 1 82 ? 22.354 11.496 -15.854 1.00 82.88 82 SER A N 1
ATOM 680 C CA . SER A 1 82 ? 22.744 12.554 -14.924 1.00 82.88 82 SER A CA 1
ATOM 681 C C . SER A 1 82 ? 22.915 11.971 -13.516 1.00 82.88 82 SER A C 1
ATOM 683 O O . SER A 1 82 ? 22.297 10.964 -13.153 1.00 82.88 82 SER A O 1
ATOM 685 N N . ASP A 1 83 ? 23.762 12.596 -12.698 1.00 83.31 83 ASP A N 1
ATOM 686 C CA . ASP A 1 83 ? 23.953 12.156 -11.309 1.00 83.31 83 ASP A CA 1
ATOM 687 C C . ASP A 1 83 ? 22.675 12.326 -10.468 1.00 83.31 83 ASP A C 1
ATOM 689 O O . ASP A 1 83 ? 22.506 11.672 -9.441 1.00 83.31 83 ASP A O 1
ATOM 693 N N . GLU A 1 84 ? 21.753 13.181 -10.906 1.00 83.06 84 GLU A N 1
ATOM 694 C CA . GLU A 1 84 ? 20.405 13.311 -10.351 1.00 83.06 84 GLU A CA 1
ATOM 695 C C . GLU A 1 84 ? 19.534 12.095 -10.688 1.00 83.06 84 GLU A C 1
ATOM 697 O O . GLU A 1 84 ? 19.101 11.402 -9.771 1.00 83.06 84 GLU A O 1
ATOM 702 N N . ALA A 1 85 ? 19.410 11.725 -11.967 1.00 77.19 85 ALA A N 1
ATOM 703 C CA . ALA A 1 85 ? 18.625 10.560 -12.386 1.00 77.19 85 ALA A CA 1
ATOM 704 C C . ALA A 1 85 ? 19.158 9.244 -11.791 1.00 77.19 85 ALA A C 1
ATOM 706 O O . ALA A 1 85 ? 18.394 8.341 -11.444 1.00 77.19 85 ALA A O 1
ATOM 707 N N . ARG A 1 86 ? 20.484 9.127 -11.617 1.00 76.06 86 ARG A N 1
ATOM 708 C CA . ARG A 1 86 ? 21.090 7.970 -10.939 1.00 76.06 86 ARG A CA 1
ATOM 709 C C . ARG A 1 86 ? 20.694 7.906 -9.459 1.00 76.06 86 ARG A C 1
ATOM 711 O O . ARG A 1 86 ? 20.388 6.822 -8.962 1.00 76.06 86 ARG A O 1
ATOM 7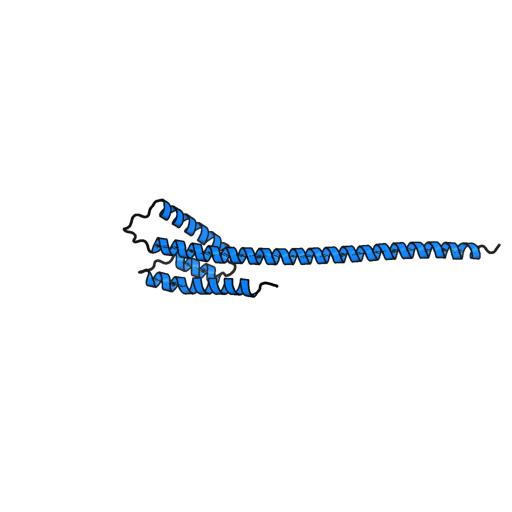18 N N . ARG A 1 87 ? 20.697 9.048 -8.759 1.00 82.75 87 ARG A N 1
ATOM 719 C CA . ARG A 1 87 ? 20.285 9.136 -7.347 1.00 82.75 87 ARG A CA 1
ATOM 720 C C . ARG A 1 87 ? 18.800 8.841 -7.178 1.00 82.75 87 ARG A C 1
ATOM 722 O O . ARG A 1 87 ? 18.456 8.050 -6.303 1.00 82.75 87 ARG A O 1
ATOM 729 N N . GLU A 1 88 ? 17.951 9.398 -8.036 1.00 79.00 88 GLU A N 1
ATOM 730 C CA . GLU A 1 88 ? 16.513 9.112 -8.047 1.00 79.00 88 GLU A CA 1
ATOM 731 C C . GLU A 1 88 ? 16.231 7.627 -8.291 1.00 79.00 88 GLU A C 1
ATOM 733 O O . GLU A 1 88 ? 15.422 7.033 -7.585 1.00 79.00 88 GLU A O 1
ATOM 738 N N . GLY A 1 89 ? 16.958 6.981 -9.208 1.00 78.56 89 GLY A N 1
ATOM 739 C CA . GLY A 1 89 ? 16.815 5.543 -9.450 1.00 78.56 89 GLY A CA 1
ATOM 740 C C . GLY A 1 89 ? 17.204 4.674 -8.268 1.00 78.56 89 GLY A C 1
ATOM 741 O O . GLY A 1 89 ? 16.476 3.740 -7.925 1.00 78.56 89 GLY A O 1
ATOM 742 N N . MET A 1 90 ? 18.316 4.991 -7.603 1.00 78.69 90 MET A N 1
ATOM 743 C CA . MET A 1 90 ? 18.705 4.307 -6.366 1.00 78.69 90 MET A CA 1
ATOM 744 C C . MET A 1 90 ? 17.667 4.513 -5.261 1.00 78.69 90 MET A C 1
ATOM 746 O O . MET A 1 90 ? 17.255 3.538 -4.633 1.00 78.69 90 MET A O 1
ATOM 750 N N . ALA A 1 91 ? 17.209 5.750 -5.053 1.00 79.75 91 ALA A N 1
ATOM 751 C CA . ALA A 1 91 ? 16.198 6.069 -4.050 1.00 79.75 91 ALA A CA 1
ATOM 752 C C . ALA A 1 91 ? 14.878 5.331 -4.325 1.00 79.75 91 ALA A C 1
ATOM 754 O O . ALA A 1 91 ? 14.359 4.659 -3.437 1.00 79.75 91 ALA A O 1
ATOM 755 N N . SER A 1 92 ? 14.402 5.360 -5.572 1.00 79.56 92 SER A N 1
ATOM 756 C CA . SER A 1 92 ? 13.196 4.655 -6.013 1.00 79.56 92 SER A CA 1
ATOM 757 C C . SER A 1 92 ? 13.325 3.144 -5.839 1.00 79.56 92 SER A C 1
ATOM 759 O O . SER A 1 92 ? 12.377 2.487 -5.421 1.00 79.56 92 SER A O 1
ATOM 761 N N . THR A 1 93 ? 14.506 2.576 -6.101 1.00 78.62 93 THR A N 1
ATOM 762 C CA . THR A 1 93 ? 14.753 1.139 -5.908 1.00 78.62 93 THR A CA 1
ATOM 763 C C . THR A 1 93 ? 14.667 0.759 -4.432 1.00 78.62 93 THR A C 1
ATOM 765 O O . THR A 1 93 ? 13.984 -0.203 -4.087 1.00 78.62 93 THR A O 1
ATOM 768 N N . ILE A 1 94 ? 15.322 1.517 -3.549 1.00 81.25 94 ILE A N 1
ATOM 769 C CA . ILE A 1 94 ? 15.292 1.278 -2.097 1.00 81.25 94 ILE A CA 1
ATOM 770 C C . ILE A 1 94 ? 13.865 1.440 -1.560 1.00 81.25 94 ILE A C 1
ATOM 772 O O . ILE A 1 94 ? 13.381 0.583 -0.818 1.00 81.25 94 ILE A O 1
ATOM 776 N N . GLN A 1 95 ? 13.177 2.507 -1.970 1.00 83.75 95 GLN A N 1
ATOM 777 C CA . GLN A 1 95 ? 11.796 2.779 -1.584 1.00 83.75 95 GLN A CA 1
ATOM 778 C C . GLN A 1 95 ? 10.864 1.652 -2.035 1.00 83.75 95 GLN A C 1
ATOM 780 O O . GLN A 1 95 ? 10.084 1.147 -1.233 1.00 83.75 95 GLN A O 1
ATOM 785 N N . MET A 1 96 ? 10.996 1.187 -3.276 1.00 83.94 96 MET A N 1
ATOM 786 C CA . MET A 1 96 ? 10.226 0.064 -3.802 1.00 83.94 96 MET A CA 1
ATOM 787 C C . MET A 1 96 ? 10.444 -1.206 -2.973 1.00 83.94 96 MET A C 1
ATOM 789 O O . MET A 1 96 ? 9.471 -1.816 -2.547 1.00 83.94 96 MET A O 1
ATOM 793 N N . HIS A 1 97 ? 11.686 -1.574 -2.642 1.00 81.81 97 HIS A N 1
ATOM 794 C CA . HIS A 1 97 ? 11.950 -2.745 -1.793 1.00 81.81 97 HIS A CA 1
ATOM 795 C C . HIS A 1 97 ? 11.312 -2.619 -0.401 1.00 81.81 97 HIS A C 1
ATOM 797 O O . HIS A 1 97 ? 10.770 -3.598 0.119 1.00 81.81 97 HIS A O 1
ATOM 803 N N . ALA A 1 98 ? 11.340 -1.421 0.191 1.00 82.56 98 ALA A N 1
ATOM 804 C CA . ALA A 1 98 ? 10.698 -1.155 1.474 1.00 82.56 98 ALA A CA 1
ATOM 805 C C . ALA A 1 98 ? 9.164 -1.261 1.395 1.00 82.56 98 ALA A C 1
ATOM 807 O O . ALA A 1 98 ? 8.543 -1.828 2.294 1.00 82.56 98 ALA A O 1
ATOM 808 N N . LEU A 1 99 ? 8.554 -0.766 0.315 1.00 86.38 99 LEU A N 1
ATOM 809 C CA . LEU A 1 99 ? 7.110 -0.854 0.074 1.00 86.38 99 LEU A CA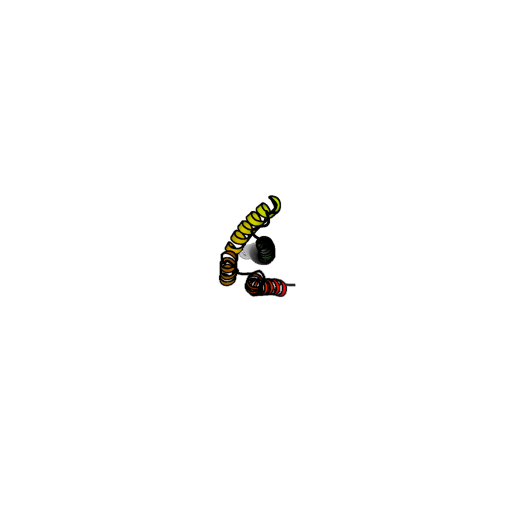 1
ATOM 810 C C . LEU A 1 99 ? 6.668 -2.299 -0.191 1.00 86.38 99 LEU A C 1
ATOM 812 O O . LEU A 1 99 ? 5.696 -2.761 0.402 1.00 86.38 99 LEU A O 1
ATOM 816 N N . LEU A 1 100 ? 7.433 -3.055 -0.985 1.00 83.88 100 LEU A N 1
ATOM 817 C CA . LEU A 1 100 ? 7.188 -4.479 -1.235 1.00 83.88 100 LEU A CA 1
ATOM 818 C C . LEU A 1 100 ? 7.249 -5.317 0.049 1.00 83.88 100 LEU A C 1
ATOM 820 O O . LEU A 1 100 ? 6.487 -6.266 0.203 1.00 83.88 100 LEU A O 1
ATOM 824 N N . ALA A 1 101 ? 8.126 -4.969 0.995 1.00 78.56 101 ALA A N 1
ATOM 825 C CA . ALA A 1 101 ? 8.197 -5.650 2.288 1.00 78.56 101 ALA A CA 1
ATOM 826 C C . ALA A 1 101 ? 6.974 -5.381 3.186 1.00 78.56 101 ALA A C 1
ATOM 828 O O . ALA A 1 101 ? 6.666 -6.200 4.054 1.00 78.56 101 ALA A O 1
ATOM 829 N N . ARG A 1 102 ? 6.294 -4.245 2.984 1.00 80.38 102 ARG A N 1
ATOM 830 C CA . ARG A 1 102 ? 5.108 -3.817 3.744 1.00 80.38 102 ARG A CA 1
ATOM 831 C C . ARG A 1 102 ? 3.790 -4.278 3.129 1.00 80.38 102 ARG A C 1
ATOM 833 O O . ARG A 1 102 ? 2.767 -4.219 3.805 1.00 80.38 102 ARG A O 1
ATOM 840 N N . LEU A 1 103 ? 3.806 -4.733 1.878 1.00 82.62 103 LEU A N 1
ATOM 841 C CA . LEU A 1 103 ? 2.624 -5.273 1.221 1.00 82.62 103 LEU A CA 1
ATOM 842 C C . LEU A 1 103 ? 2.114 -6.524 1.938 1.00 82.62 103 LEU A C 1
ATOM 844 O O . LEU A 1 103 ? 2.849 -7.487 2.171 1.00 82.62 103 LEU A O 1
ATOM 848 N N . GLU A 1 104 ? 0.820 -6.518 2.236 1.00 79.25 104 GLU A N 1
ATOM 849 C CA . GLU A 1 104 ? 0.126 -7.696 2.752 1.00 79.25 104 GLU A CA 1
ATOM 850 C C . GLU A 1 104 ? -0.143 -8.728 1.657 1.00 79.25 104 GLU A C 1
ATOM 852 O O . GLU A 1 104 ? -0.076 -9.930 1.920 1.00 79.25 104 GLU A O 1
ATOM 857 N N . ASP A 1 105 ? -0.405 -8.271 0.427 1.00 85.62 105 ASP A N 1
ATOM 858 C CA . ASP A 1 105 ? -0.538 -9.160 -0.721 1.00 85.62 105 ASP A CA 1
ATOM 859 C C . ASP A 1 105 ? 0.839 -9.716 -1.108 1.00 85.62 105 ASP A C 1
ATOM 861 O O . ASP A 1 105 ? 1.659 -9.069 -1.769 1.00 85.62 105 ASP A O 1
ATOM 865 N N . ARG A 1 106 ? 1.086 -10.953 -0.668 1.00 86.75 106 ARG A N 1
ATOM 866 C CA . ARG A 1 106 ? 2.328 -11.684 -0.929 1.00 86.75 106 ARG A CA 1
ATOM 867 C C . ARG A 1 106 ? 2.515 -12.015 -2.403 1.00 86.75 106 ARG A C 1
ATOM 869 O O . ARG A 1 106 ? 3.661 -12.049 -2.845 1.00 86.75 106 ARG A O 1
ATOM 876 N N . GLN A 1 107 ? 1.434 -12.242 -3.147 1.00 88.25 107 GLN A N 1
ATOM 877 C CA . GLN A 1 107 ? 1.529 -12.543 -4.570 1.00 88.25 107 GLN A CA 1
ATOM 878 C C . GLN A 1 107 ? 1.938 -11.289 -5.333 1.00 88.25 107 GLN A C 1
ATOM 880 O O . GLN A 1 107 ? 2.895 -11.325 -6.095 1.00 88.25 107 GLN A O 1
ATOM 885 N N . LEU A 1 108 ? 1.282 -10.159 -5.069 1.00 88.00 108 LEU A N 1
ATOM 886 C CA . LEU A 1 108 ? 1.632 -8.881 -5.681 1.00 88.00 108 LEU A CA 1
ATOM 887 C C . LEU A 1 108 ? 3.064 -8.453 -5.343 1.00 88.00 108 LEU A C 1
ATOM 889 O O . LEU A 1 108 ? 3.794 -7.991 -6.217 1.00 88.00 108 LEU A O 1
ATOM 893 N N . ALA A 1 109 ? 3.485 -8.647 -4.090 1.00 88.50 109 ALA A N 1
ATOM 894 C CA . ALA A 1 109 ? 4.858 -8.379 -3.681 1.00 88.50 109 ALA A CA 1
ATOM 895 C C . ALA A 1 109 ? 5.870 -9.275 -4.417 1.00 88.50 109 ALA A C 1
ATOM 897 O O . ALA A 1 109 ? 6.943 -8.803 -4.797 1.00 88.50 109 ALA A O 1
ATOM 898 N N . SER A 1 110 ? 5.532 -10.552 -4.625 1.00 90.50 110 SER A N 1
ATOM 899 C CA . SER A 1 110 ? 6.356 -11.502 -5.378 1.00 90.50 110 SER A CA 1
ATOM 900 C C . SER A 1 110 ? 6.440 -11.130 -6.856 1.00 90.50 110 SER A C 1
ATOM 902 O O . SER A 1 110 ? 7.543 -11.032 -7.380 1.00 90.50 110 SER A O 1
ATOM 904 N N . ASP A 1 111 ? 5.303 -10.864 -7.503 1.00 90.62 111 ASP A N 1
ATOM 905 C CA . ASP A 1 111 ? 5.223 -10.505 -8.924 1.00 90.62 111 ASP A CA 1
ATOM 906 C C . ASP A 1 111 ? 6.013 -9.218 -9.204 1.00 90.62 111 ASP A C 1
ATOM 908 O O . ASP A 1 111 ? 6.787 -9.137 -10.158 1.00 90.62 111 ASP A O 1
ATOM 912 N N . ALA A 1 112 ? 5.869 -8.215 -8.333 1.00 88.38 112 ALA A N 1
ATOM 913 C CA . ALA A 1 112 ? 6.611 -6.970 -8.446 1.00 88.38 112 ALA A CA 1
ATOM 914 C C . ALA A 1 112 ? 8.114 -7.165 -8.208 1.00 88.38 112 ALA A C 1
ATOM 916 O O . ALA A 1 112 ? 8.908 -6.600 -8.954 1.00 88.38 112 ALA A O 1
ATOM 917 N N . ARG A 1 113 ? 8.526 -7.996 -7.240 1.00 89.56 113 ARG A N 1
ATOM 918 C CA . ARG A 1 113 ? 9.947 -8.322 -7.030 1.00 89.56 113 ARG A CA 1
ATOM 919 C C . ARG A 1 113 ? 10.541 -9.091 -8.213 1.00 89.56 113 ARG A C 1
ATOM 921 O O . ARG A 1 113 ? 11.637 -8.780 -8.668 1.00 89.56 113 ARG A O 1
ATOM 928 N N . GLU A 1 114 ? 9.817 -10.070 -8.744 1.00 90.44 114 GLU A N 1
ATOM 929 C CA . GLU A 1 114 ? 10.255 -10.803 -9.931 1.00 90.44 114 GLU A CA 1
ATOM 930 C C . GLU A 1 114 ? 10.437 -9.845 -11.112 1.00 90.44 114 GLU A C 1
ATOM 932 O O . GLU A 1 114 ? 11.455 -9.885 -11.803 1.00 90.44 114 GLU A O 1
ATOM 937 N N . TRP A 1 115 ? 9.489 -8.928 -11.313 1.00 91.12 115 TRP A N 1
ATOM 938 C CA . TRP A 1 115 ? 9.577 -7.923 -12.365 1.00 91.12 115 TRP A CA 1
ATOM 939 C C . TRP A 1 115 ? 10.796 -6.999 -12.209 1.00 91.12 115 TRP A C 1
ATOM 941 O O . TRP A 1 115 ? 11.439 -6.676 -13.212 1.00 91.12 115 TRP A O 1
ATOM 951 N N . THR A 1 116 ? 11.158 -6.602 -10.983 1.00 84.38 116 THR A N 1
ATOM 952 C CA . THR A 1 116 ? 12.323 -5.731 -10.737 1.00 84.38 116 THR A CA 1
ATOM 953 C C . THR A 1 116 ? 13.647 -6.430 -11.015 1.00 84.38 116 THR A C 1
ATOM 955 O O . THR A 1 116 ? 14.558 -5.822 -11.583 1.00 84.38 116 THR A O 1
ATOM 958 N N . ASP A 1 117 ? 13.736 -7.711 -10.665 1.00 85.06 117 ASP A N 1
ATOM 959 C CA . ASP A 1 117 ? 14.955 -8.507 -10.823 1.00 85.06 117 ASP A CA 1
ATOM 960 C C . ASP A 1 117 ? 15.131 -8.998 -12.268 1.00 85.06 117 ASP A C 1
ATOM 962 O O . ASP A 1 117 ? 16.249 -9.217 -12.747 1.00 85.06 117 ASP A O 1
ATOM 966 N N . ARG A 1 118 ? 14.027 -9.121 -13.012 1.00 86.88 118 ARG A N 1
ATOM 967 C CA . ARG A 1 118 ? 14.024 -9.586 -14.398 1.00 86.88 118 ARG A CA 1
ATOM 968 C C . ARG A 1 118 ? 14.747 -8.617 -15.324 1.00 86.88 118 ARG A C 1
ATOM 970 O O . ARG A 1 118 ? 14.597 -7.402 -15.233 1.00 86.88 118 ARG A O 1
ATOM 977 N N . THR A 1 119 ? 15.501 -9.148 -16.281 1.00 83.88 119 THR A N 1
ATOM 978 C CA . THR A 1 119 ? 16.024 -8.369 -17.414 1.00 83.88 119 THR A CA 1
ATOM 979 C C . THR A 1 119 ? 15.058 -8.491 -18.590 1.00 83.88 119 THR A C 1
ATOM 981 O O . THR A 1 119 ? 14.622 -9.595 -18.912 1.00 83.88 119 THR A O 1
ATOM 984 N N . PHE A 1 120 ? 14.710 -7.368 -19.220 1.00 85.12 120 PHE A N 1
ATOM 985 C CA . PHE A 1 120 ? 13.820 -7.338 -20.383 1.00 85.12 120 PHE A CA 1
ATOM 986 C C . PHE A 1 120 ? 14.617 -7.085 -21.659 1.00 85.12 120 PHE A C 1
ATOM 988 O O . PHE A 1 120 ? 15.555 -6.292 -21.661 1.00 85.12 120 PHE A O 1
ATOM 995 N N . GLU A 1 121 ? 14.226 -7.755 -22.741 1.00 82.88 121 GLU A N 1
ATOM 996 C CA . GLU A 1 121 ? 14.863 -7.613 -24.056 1.00 82.88 121 GLU A CA 1
ATOM 997 C C . GLU A 1 121 ? 14.569 -6.251 -24.696 1.00 82.88 121 GLU A C 1
ATOM 999 O O . GLU A 1 121 ? 15.391 -5.719 -25.437 1.00 82.88 121 GLU A O 1
ATOM 1004 N N . ASN A 1 122 ? 13.389 -5.689 -24.418 1.00 85.81 122 ASN A N 1
ATOM 1005 C CA . ASN A 1 122 ? 12.942 -4.401 -24.936 1.00 85.81 122 ASN A CA 1
ATOM 1006 C C . ASN A 1 122 ? 11.874 -3.756 -24.030 1.00 85.81 122 ASN A C 1
ATOM 1008 O O . ASN A 1 122 ? 11.297 -4.396 -23.142 1.00 85.81 122 ASN A O 1
ATOM 1012 N N . ASP A 1 123 ? 11.580 -2.482 -24.299 1.00 85.44 123 ASP A N 1
ATOM 1013 C CA . ASP A 1 123 ? 10.611 -1.678 -23.545 1.00 85.44 123 ASP A CA 1
ATOM 1014 C C . ASP A 1 123 ? 9.180 -2.219 -23.625 1.00 85.44 123 ASP A C 1
ATOM 1016 O O . ASP A 1 123 ? 8.409 -2.080 -22.668 1.00 85.44 123 ASP A O 1
ATOM 1020 N N . ALA A 1 124 ? 8.811 -2.846 -24.746 1.00 88.00 124 ALA A N 1
ATOM 1021 C CA . ALA A 1 124 ? 7.485 -3.424 -24.934 1.00 88.00 124 ALA A CA 1
ATOM 1022 C C . ALA A 1 124 ? 7.277 -4.642 -24.021 1.00 88.00 124 ALA A C 1
ATOM 1024 O O . ALA A 1 124 ? 6.248 -4.731 -23.355 1.00 88.00 124 ALA A O 1
ATOM 1025 N N . ALA A 1 125 ? 8.271 -5.527 -23.917 1.00 87.38 125 ALA A N 1
ATOM 1026 C CA . ALA A 1 125 ? 8.266 -6.677 -23.019 1.00 87.38 125 ALA A CA 1
ATOM 1027 C C . ALA A 1 125 ? 8.227 -6.238 -21.549 1.00 87.38 125 ALA A C 1
ATOM 1029 O O . ALA A 1 125 ? 7.443 -6.773 -20.765 1.00 87.38 125 ALA A O 1
ATOM 1030 N N . MET A 1 126 ? 9.009 -5.214 -21.189 1.00 89.56 126 MET A N 1
ATOM 1031 C CA . MET A 1 126 ? 8.977 -4.629 -19.846 1.00 89.56 126 MET A CA 1
ATOM 1032 C C . MET A 1 126 ? 7.595 -4.064 -19.505 1.00 89.56 126 MET A C 1
ATOM 1034 O O . MET A 1 126 ? 7.050 -4.352 -18.439 1.00 89.56 126 MET A O 1
ATOM 1038 N N . SER A 1 127 ? 7.018 -3.277 -20.416 1.00 89.19 127 SER A N 1
ATOM 1039 C CA . SER A 1 127 ? 5.722 -2.624 -20.204 1.00 89.19 127 SER A CA 1
ATOM 1040 C C . SER A 1 127 ? 4.569 -3.635 -20.209 1.00 89.19 127 SER A C 1
ATOM 1042 O O . SER A 1 127 ? 3.604 -3.474 -19.468 1.00 89.19 127 SER A O 1
ATOM 1044 N N . ALA A 1 128 ? 4.667 -4.707 -21.001 1.00 92.00 128 ALA A N 1
ATOM 1045 C CA . ALA A 1 128 ? 3.719 -5.817 -20.980 1.00 92.00 128 ALA A CA 1
ATOM 1046 C C . ALA A 1 128 ? 3.746 -6.572 -19.645 1.00 92.00 128 ALA A C 1
ATOM 1048 O O . ALA A 1 128 ? 2.685 -6.894 -19.121 1.00 92.00 128 ALA A O 1
ATOM 1049 N N . ALA A 1 129 ? 4.933 -6.801 -19.077 1.00 91.06 129 ALA A N 1
ATOM 1050 C CA . ALA A 1 129 ? 5.080 -7.462 -17.784 1.00 91.06 129 ALA A CA 1
ATOM 1051 C C . ALA A 1 129 ? 4.692 -6.563 -16.594 1.00 91.06 129 ALA A C 1
ATOM 1053 O O . ALA A 1 129 ? 4.226 -7.070 -15.580 1.00 91.06 129 ALA A O 1
ATOM 1054 N N . LEU A 1 130 ? 4.849 -5.238 -16.715 1.00 91.75 130 LEU A N 1
ATOM 1055 C CA . LEU A 1 130 ? 4.478 -4.283 -15.662 1.00 91.75 130 LEU A CA 1
ATOM 1056 C C . LEU A 1 130 ? 2.959 -4.084 -15.552 1.00 91.75 130 LEU A C 1
ATOM 1058 O O . LEU A 1 130 ? 2.425 -3.902 -14.461 1.00 91.75 130 LEU A O 1
ATOM 1062 N N . ARG A 1 131 ? 2.257 -4.125 -16.686 1.00 93.19 131 ARG A N 1
ATOM 1063 C CA . ARG A 1 131 ? 0.814 -3.870 -16.774 1.00 93.19 131 ARG A CA 1
ATOM 1064 C C . ARG A 1 131 ? -0.047 -4.699 -15.809 1.00 93.19 131 ARG A C 1
ATOM 1066 O O . ARG A 1 131 ? -0.807 -4.077 -15.077 1.00 93.19 131 ARG A O 1
ATOM 1073 N N . PRO A 1 132 ? 0.069 -6.040 -15.727 1.00 93.25 132 PRO A N 1
ATOM 1074 C CA . PRO A 1 132 ? -0.755 -6.820 -14.799 1.00 93.25 132 PRO A CA 1
ATOM 1075 C C . PRO A 1 132 ? -0.495 -6.464 -13.326 1.00 93.25 132 PRO A C 1
ATOM 1077 O O . PRO A 1 132 ? -1.410 -6.524 -12.507 1.00 93.25 132 PRO A O 1
ATOM 1080 N N . ILE A 1 133 ? 0.731 -6.051 -12.981 1.00 92.81 133 ILE A N 1
ATOM 1081 C CA . ILE A 1 133 ? 1.076 -5.582 -11.630 1.00 92.81 133 ILE A CA 1
ATOM 1082 C C . ILE A 1 133 ? 0.363 -4.253 -11.351 1.00 92.81 133 ILE A C 1
ATOM 1084 O O . ILE A 1 133 ? -0.255 -4.095 -10.299 1.00 92.81 133 ILE A O 1
ATOM 1088 N N . GLN A 1 134 ? 0.396 -3.314 -12.303 1.00 91.31 134 GLN A N 1
ATOM 1089 C CA . GLN A 1 134 ? -0.299 -2.026 -12.195 1.00 91.31 134 GLN A CA 1
ATOM 1090 C C . GLN A 1 134 ? -1.824 -2.179 -12.144 1.00 91.31 134 GLN A C 1
ATOM 1092 O O . GLN A 1 134 ? -2.479 -1.494 -11.362 1.00 91.31 134 GLN A O 1
ATOM 1097 N N . GLU A 1 135 ? -2.394 -3.093 -12.929 1.00 92.81 135 GLU A N 1
ATOM 1098 C CA . GLU A 1 135 ? -3.827 -3.398 -12.907 1.00 92.81 135 GLU A CA 1
ATOM 1099 C C . GLU A 1 135 ? -4.255 -3.918 -11.531 1.00 92.81 135 GLU A C 1
ATOM 1101 O O . GLU A 1 135 ? -5.190 -3.372 -10.942 1.00 92.81 135 GLU A O 1
ATOM 1106 N N . ARG A 1 136 ? -3.513 -4.879 -10.963 1.00 91.75 136 ARG A N 1
ATOM 1107 C CA . ARG A 1 136 ? -3.800 -5.417 -9.626 1.00 91.75 136 ARG A CA 1
ATOM 1108 C C . ARG A 1 136 ? -3.641 -4.360 -8.530 1.00 91.75 136 ARG A C 1
ATOM 1110 O O . ARG A 1 136 ? -4.493 -4.267 -7.649 1.00 91.75 136 ARG A O 1
ATOM 1117 N N . LEU A 1 137 ? -2.604 -3.519 -8.597 1.00 90.06 137 LEU A N 1
ATOM 1118 C CA . LEU A 1 137 ? -2.457 -2.360 -7.702 1.00 90.06 137 LEU A CA 1
ATOM 1119 C C . LEU A 1 137 ? -3.674 -1.429 -7.789 1.00 90.06 137 LEU A C 1
ATOM 1121 O O . LEU A 1 137 ? -4.223 -1.022 -6.764 1.00 90.06 137 LEU A O 1
ATOM 1125 N N . GLY A 1 138 ? -4.132 -1.142 -9.008 1.00 89.56 138 GLY A N 1
ATOM 1126 C CA . GLY A 1 138 ? -5.315 -0.328 -9.258 1.00 89.56 138 GLY A CA 1
ATOM 1127 C C . GLY A 1 138 ? -6.614 -0.963 -8.754 1.00 89.56 138 GLY A C 1
ATOM 1128 O O . GLY A 1 138 ? -7.490 -0.244 -8.273 1.00 89.56 138 GLY A O 1
ATOM 1129 N N . ASP A 1 139 ? -6.757 -2.287 -8.836 1.00 91.31 139 ASP A N 1
ATOM 1130 C CA . ASP A 1 139 ? -7.891 -3.023 -8.265 1.00 91.31 139 ASP A CA 1
ATOM 1131 C C . ASP A 1 139 ? -7.901 -2.928 -6.734 1.00 91.31 139 ASP A C 1
ATOM 1133 O O . ASP A 1 139 ? -8.942 -2.629 -6.146 1.00 91.31 139 ASP A O 1
ATOM 1137 N N . HIS A 1 140 ? -6.746 -3.097 -6.077 1.00 88.69 140 HIS A N 1
ATOM 1138 C CA . HIS A 1 140 ? -6.641 -2.932 -4.624 1.00 88.69 140 HIS A CA 1
ATOM 1139 C C . HIS A 1 140 ? -6.961 -1.506 -4.180 1.00 88.69 140 HIS A C 1
ATOM 1141 O O . HIS A 1 140 ? -7.698 -1.322 -3.212 1.00 88.69 140 HIS A O 1
ATOM 1147 N N . LEU A 1 141 ? -6.455 -0.497 -4.894 1.00 88.19 141 LEU A N 1
ATOM 1148 C CA . LEU A 1 141 ? -6.787 0.900 -4.621 1.00 88.19 141 LEU A CA 1
ATOM 1149 C C . LEU A 1 141 ? -8.290 1.146 -4.766 1.00 88.19 141 LEU A C 1
ATOM 1151 O O . LEU A 1 141 ? -8.910 1.666 -3.841 1.00 88.19 141 LEU A O 1
ATOM 1155 N N . ARG A 1 142 ? -8.903 0.708 -5.873 1.00 89.75 142 ARG A N 1
ATOM 1156 C CA . ARG A 1 142 ? -10.355 0.826 -6.082 1.00 89.75 142 ARG A CA 1
ATOM 1157 C C . ARG A 1 142 ? -11.152 0.128 -4.985 1.00 89.75 142 ARG A C 1
ATOM 1159 O O . ARG A 1 142 ? -12.109 0.709 -4.487 1.00 89.75 142 ARG A O 1
ATOM 1166 N N . ALA A 1 143 ? -10.739 -1.062 -4.555 1.00 88.19 143 ALA A N 1
ATOM 1167 C CA . ALA A 1 143 ? -11.375 -1.769 -3.448 1.00 88.19 143 ALA A CA 1
ATOM 1168 C C . ALA A 1 143 ? -11.245 -1.009 -2.116 1.00 88.19 143 ALA A C 1
ATOM 1170 O O . ALA A 1 143 ? -12.181 -1.005 -1.321 1.00 88.19 143 ALA A O 1
ATOM 1171 N N . LEU A 1 144 ? -10.115 -0.343 -1.862 1.00 85.69 144 LEU A N 1
ATOM 1172 C CA . LEU A 1 144 ? -9.934 0.477 -0.662 1.00 85.69 144 LEU A CA 1
ATOM 1173 C C . LEU A 1 144 ? -10.796 1.744 -0.680 1.00 85.69 144 LEU A C 1
ATOM 1175 O O . LEU A 1 144 ? -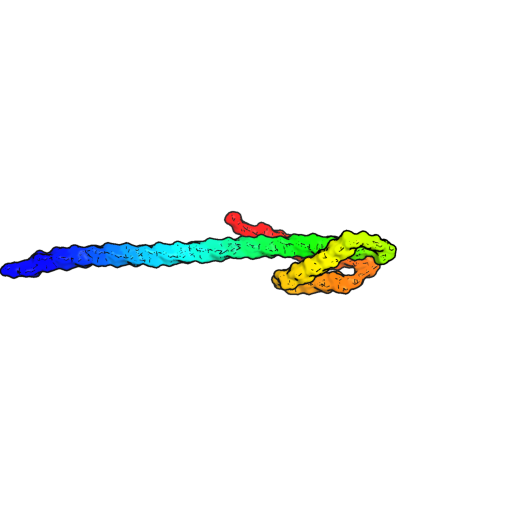11.226 2.172 0.387 1.00 85.69 144 LEU A O 1
ATOM 1179 N N . TYR A 1 145 ? -11.044 2.342 -1.847 1.00 82.75 145 TYR A N 1
ATOM 1180 C CA . TYR A 1 145 ? -11.965 3.479 -1.992 1.00 82.75 145 TYR A CA 1
ATOM 1181 C C . TYR A 1 145 ? -13.440 3.056 -1.963 1.00 82.75 145 TYR A C 1
ATOM 1183 O O . TYR A 1 145 ? -14.263 3.767 -1.410 1.00 82.75 145 TYR A O 1
ATOM 1191 N N . ALA A 1 146 ? -13.787 1.885 -2.502 1.00 83.19 146 ALA A N 1
ATOM 1192 C CA . ALA A 1 146 ? -15.167 1.394 -2.511 1.00 83.19 146 ALA A CA 1
ATOM 1193 C C . ALA A 1 146 ? -15.674 0.945 -1.127 1.00 83.19 146 ALA A C 1
ATOM 1195 O O . ALA A 1 146 ? -16.877 0.879 -0.909 1.00 83.19 146 ALA A O 1
ATOM 1196 N N . ASN A 1 147 ? -14.762 0.615 -0.206 1.00 70.31 147 ASN A N 1
ATOM 1197 C CA . ASN A 1 147 ? -15.076 0.170 1.156 1.00 70.31 147 ASN A CA 1
ATOM 1198 C C . ASN A 1 147 ? -14.957 1.294 2.203 1.00 70.31 147 ASN A 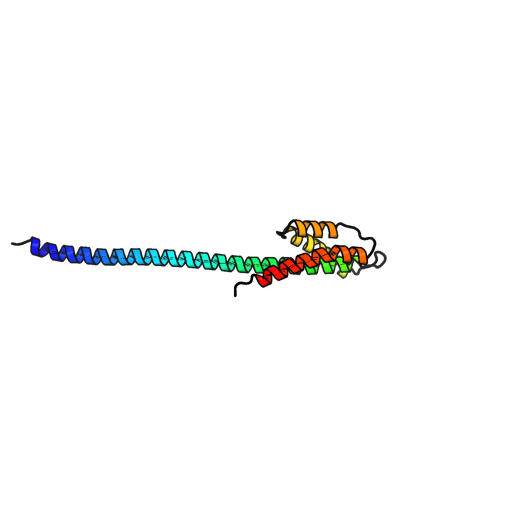C 1
ATOM 1200 O O . ASN A 1 147 ? -14.779 1.010 3.389 1.00 70.31 147 ASN A O 1
ATOM 1204 N N . GLU A 1 148 ? -14.999 2.559 1.784 1.00 60.81 148 GLU A N 1
ATOM 1205 C CA . GLU A 1 148 ? -15.079 3.683 2.715 1.00 60.81 148 GLU A CA 1
ATOM 1206 C C . GLU A 1 148 ? -16.442 3.667 3.426 1.00 60.81 148 GLU A C 1
ATOM 1208 O O . GLU A 1 148 ? -17.471 3.610 2.752 1.00 60.81 148 GLU A O 1
ATOM 1213 N N . PRO A 1 149 ? -16.487 3.654 4.769 1.00 52.53 149 PRO A N 1
ATOM 1214 C CA . PRO A 1 149 ? -17.730 3.930 5.468 1.00 52.53 149 PRO A CA 1
ATOM 1215 C C . PRO A 1 149 ? -18.052 5.421 5.293 1.00 52.53 149 PRO A C 1
ATOM 1217 O O . PRO A 1 149 ? -17.220 6.254 5.654 1.00 52.53 149 PRO A O 1
ATOM 1220 N N . ASP A 1 150 ? -19.225 5.718 4.723 1.00 46.06 150 ASP A N 1
ATOM 1221 C CA . ASP A 1 150 ? -19.847 7.055 4.745 1.00 46.06 150 ASP A CA 1
ATOM 1222 C C . ASP A 1 150 ? -19.885 7.647 6.169 1.00 46.06 150 ASP A C 1
ATOM 1224 O O . ASP A 1 150 ? -20.142 6.881 7.136 1.00 46.06 150 ASP A O 1
#

pLDDT: mean 80.46, std 8.52, range [46.06, 93.25]

Radius of gyration: 32.63 Å; chains: 1; bounding box: 69×26×101 Å

Sequence (150 aa):
MEWWKTIAPLVGVILGSFGTLLAQKFSDGRALRRDRFLAEQEAKARYRAEWVTLRRETYMDLQRALEVYANIRRVPRTTRLSDEARREGMASTIQMHALLARLEDRQLASDAREWTDRTFENDAAMSAALRPIQERLGDHLRALYANEPD